Protein AF-A0A6S7KKU3-F1 (afdb_monomer)

Structure (mmCIF, N/CA/C/O backbone):
data_AF-A0A6S7KKU3-F1
#
_entry.id   AF-A0A6S7KKU3-F1
#
loop_
_atom_site.group_PDB
_atom_site.id
_atom_site.type_symbol
_atom_site.label_atom_id
_atom_site.label_alt_id
_atom_site.label_comp_id
_atom_site.label_asym_id
_atom_site.label_entity_id
_atom_site.label_seq_id
_atom_site.pdbx_PDB_ins_code
_atom_site.Cartn_x
_atom_site.Cartn_y
_atom_site.Cartn_z
_atom_site.occupancy
_atom_site.B_iso_or_equiv
_atom_site.auth_seq_id
_atom_site.auth_comp_id
_atom_site.auth_asym_id
_atom_site.auth_atom_id
_atom_site.pdbx_PDB_model_num
ATOM 1 N N . MET A 1 1 ? 50.211 4.339 48.856 1.00 42.00 1 MET A N 1
ATOM 2 C CA . MET A 1 1 ? 49.189 3.271 48.912 1.00 42.00 1 MET A CA 1
ATOM 3 C C . MET A 1 1 ? 47.884 3.849 48.380 1.00 42.00 1 MET A C 1
ATOM 5 O O . MET A 1 1 ? 47.342 4.755 48.994 1.00 42.00 1 MET A O 1
ATOM 9 N N . SER A 1 2 ? 47.473 3.438 47.178 1.00 43.53 2 SER A N 1
ATOM 10 C CA . SER A 1 2 ? 46.302 3.970 46.460 1.00 43.53 2 SER A CA 1
ATOM 11 C C . SER A 1 2 ? 45.038 3.229 46.904 1.00 43.53 2 SER A C 1
ATOM 13 O O . SER A 1 2 ? 44.960 2.012 46.743 1.00 43.53 2 SER A O 1
ATOM 15 N N . SER A 1 3 ? 44.069 3.939 47.486 1.00 44.84 3 SER A N 1
ATOM 16 C CA . SER A 1 3 ? 42.781 3.385 47.910 1.00 44.84 3 SER A CA 1
ATOM 17 C C . SER A 1 3 ? 41.762 3.463 46.768 1.00 44.84 3 SER A C 1
ATOM 19 O O . SER A 1 3 ? 41.245 4.523 46.416 1.00 44.84 3 SER A O 1
ATOM 21 N N . THR A 1 4 ? 41.452 2.319 46.163 1.00 45.06 4 THR A N 1
ATOM 22 C CA . THR A 1 4 ? 40.370 2.186 45.179 1.00 45.06 4 THR A CA 1
ATOM 23 C C . THR A 1 4 ? 39.054 1.920 45.910 1.00 45.06 4 THR A C 1
ATOM 25 O O . THR A 1 4 ? 38.909 0.919 46.607 1.00 45.06 4 THR A O 1
ATOM 28 N N . LYS A 1 5 ? 38.072 2.822 45.771 1.00 48.66 5 LYS A N 1
ATOM 29 C CA . LYS A 1 5 ? 36.701 2.599 46.264 1.00 48.66 5 LYS A CA 1
ATOM 30 C C . LYS A 1 5 ? 35.986 1.563 45.375 1.00 48.66 5 LYS A C 1
ATOM 32 O O . LYS A 1 5 ? 36.111 1.653 44.151 1.00 48.66 5 LYS A O 1
ATOM 37 N N . PRO A 1 6 ? 35.202 0.624 45.934 1.00 44.47 6 PRO A N 1
ATOM 38 C CA . PRO A 1 6 ? 34.470 -0.351 45.134 1.00 44.47 6 PRO A CA 1
ATOM 39 C C . PRO A 1 6 ? 33.295 0.312 44.395 1.00 44.47 6 PRO A C 1
ATOM 41 O O . PRO A 1 6 ? 32.536 1.096 44.968 1.00 44.47 6 PRO A O 1
ATOM 44 N N . LYS A 1 7 ? 33.143 0.005 43.100 1.00 46.59 7 LYS A N 1
ATOM 45 C CA . LYS A 1 7 ? 32.004 0.447 42.279 1.00 46.59 7 LYS A CA 1
ATOM 46 C C . LYS A 1 7 ? 30.736 -0.282 42.727 1.00 46.59 7 LYS A C 1
ATOM 48 O O . LYS A 1 7 ? 30.646 -1.498 42.591 1.00 46.59 7 LYS A O 1
ATOM 53 N N . ALA A 1 8 ? 29.745 0.473 43.199 1.00 53.94 8 ALA A N 1
ATOM 54 C CA . ALA A 1 8 ? 28.407 -0.034 43.480 1.00 53.94 8 ALA A CA 1
ATOM 55 C C . ALA A 1 8 ? 27.765 -0.586 42.196 1.00 53.94 8 ALA A C 1
ATOM 57 O O . ALA A 1 8 ? 27.571 0.135 41.213 1.00 53.94 8 ALA A O 1
ATOM 58 N N . GLN A 1 9 ? 27.449 -1.878 42.199 1.00 51.66 9 GLN A N 1
ATOM 59 C CA . GLN A 1 9 ? 26.731 -2.537 41.117 1.00 51.66 9 GLN A CA 1
ATOM 60 C C . GLN A 1 9 ? 25.250 -2.162 41.228 1.00 51.66 9 GLN A C 1
ATOM 62 O O . GLN A 1 9 ? 24.604 -2.436 42.237 1.00 51.66 9 GLN A O 1
ATOM 67 N N . ARG A 1 10 ? 24.714 -1.478 40.209 1.00 42.06 10 ARG A N 1
ATOM 68 C CA . ARG A 1 10 ? 23.289 -1.123 40.170 1.00 42.06 10 ARG A CA 1
ATOM 69 C C . ARG A 1 10 ? 22.454 -2.406 40.070 1.00 42.06 10 ARG A C 1
ATOM 71 O O . ARG A 1 10 ? 22.797 -3.260 39.247 1.00 42.06 10 ARG A O 1
ATOM 78 N N . PRO A 1 11 ? 21.369 -2.547 40.848 1.00 41.34 11 PRO A N 1
ATOM 79 C CA . PRO A 1 11 ? 20.484 -3.694 40.722 1.00 41.34 11 PRO A CA 1
ATOM 80 C C . PRO A 1 11 ? 19.932 -3.757 39.293 1.00 41.34 11 PRO A C 1
ATOM 82 O O . PRO A 1 11 ? 19.492 -2.748 38.735 1.00 41.34 11 PRO A O 1
ATOM 85 N N . ARG A 1 12 ? 19.994 -4.946 38.682 1.00 43.25 12 ARG A N 1
ATOM 86 C CA . ARG A 1 12 ? 19.343 -5.216 37.399 1.00 43.25 12 ARG A CA 1
ATOM 87 C C . ARG A 1 12 ? 17.841 -5.104 37.623 1.00 43.25 12 ARG A C 1
ATOM 89 O O . ARG A 1 12 ? 17.234 -5.997 38.203 1.00 43.25 12 ARG A O 1
ATOM 96 N N . VAL A 1 13 ? 17.253 -4.002 37.170 1.00 46.19 13 VAL A N 1
ATOM 97 C CA . VAL A 1 13 ? 15.802 -3.898 37.039 1.00 46.19 13 VAL A CA 1
ATOM 98 C C . VAL A 1 13 ? 15.397 -4.938 36.002 1.00 46.19 13 VAL A C 1
ATOM 100 O O . VAL A 1 13 ? 15.690 -4.783 34.815 1.00 46.19 13 VAL A O 1
ATOM 103 N N . ASN A 1 14 ? 14.770 -6.022 36.457 1.00 46.88 14 ASN A N 1
ATOM 104 C CA . ASN A 1 14 ? 14.020 -6.905 35.581 1.00 46.88 14 ASN A CA 1
ATOM 105 C C . ASN A 1 14 ? 12.847 -6.074 35.062 1.00 46.88 14 ASN A C 1
ATOM 107 O O . ASN A 1 14 ? 11.824 -5.928 35.724 1.00 46.88 14 ASN A O 1
ATOM 111 N N . VAL A 1 15 ? 13.034 -5.457 33.896 1.00 52.28 15 VAL A N 1
ATOM 112 C CA . VAL A 1 15 ? 11.922 -4.904 33.135 1.00 52.28 15 VAL A CA 1
ATOM 113 C C . VAL A 1 15 ? 11.141 -6.118 32.665 1.00 52.28 15 VAL A C 1
ATOM 115 O O . VAL A 1 15 ? 11.468 -6.718 31.640 1.00 52.28 15 VAL A O 1
ATOM 118 N N . GLU A 1 16 ? 10.148 -6.523 33.456 1.00 38.50 16 GLU A N 1
ATOM 119 C CA . GLU A 1 16 ? 9.055 -7.341 32.959 1.00 38.50 16 GLU A CA 1
ATOM 120 C C . GLU A 1 16 ? 8.594 -6.675 31.667 1.00 38.50 16 GLU A C 1
ATOM 122 O O . GLU A 1 16 ? 8.105 -5.540 31.666 1.00 38.50 16 GLU A O 1
ATOM 127 N N . LYS A 1 17 ? 8.854 -7.340 30.537 1.00 41.34 17 LYS A N 1
ATOM 128 C CA . LYS A 1 17 ? 8.288 -6.941 29.259 1.00 41.34 17 LYS A CA 1
ATOM 129 C C . LYS A 1 17 ? 6.782 -7.042 29.450 1.00 41.34 17 LYS A C 1
ATOM 131 O O . LYS A 1 17 ? 6.229 -8.130 29.320 1.00 41.34 17 LYS A O 1
ATOM 136 N N . LYS A 1 18 ? 6.136 -5.920 29.793 1.00 33.75 18 LYS A N 1
ATOM 137 C CA . LYS A 1 18 ? 4.694 -5.755 29.631 1.00 33.75 18 LYS A CA 1
ATOM 138 C C . LYS A 1 18 ? 4.403 -6.273 28.232 1.00 33.75 18 LYS A C 1
ATOM 140 O O . LYS A 1 18 ? 4.963 -5.737 27.272 1.00 33.75 18 LYS A O 1
ATOM 145 N N . GLY A 1 19 ? 3.651 -7.373 28.157 1.00 37.78 19 GLY A N 1
ATOM 146 C CA . GLY A 1 19 ? 3.236 -7.956 26.891 1.00 37.78 19 GLY A CA 1
ATOM 147 C C . GLY A 1 19 ? 2.753 -6.822 26.003 1.00 37.78 19 GLY A C 1
ATOM 148 O O . GLY A 1 19 ? 2.047 -5.930 26.485 1.00 37.78 19 GLY A O 1
ATOM 149 N N . GLU A 1 20 ? 3.236 -6.790 24.758 1.00 45.56 20 GLU A N 1
ATOM 150 C CA . GLU A 1 20 ? 2.740 -5.823 23.785 1.00 45.56 20 GLU A CA 1
ATOM 151 C C . GLU A 1 20 ? 1.214 -5.810 23.884 1.00 45.56 20 GLU A C 1
ATOM 153 O O . GLU A 1 20 ? 0.621 -6.892 23.917 1.00 45.56 20 GLU A O 1
ATOM 158 N N . PRO A 1 21 ? 0.579 -4.629 24.009 1.00 40.59 21 PRO A N 1
ATOM 159 C CA . PRO A 1 21 ? -0.867 -4.573 24.098 1.00 40.59 21 PRO A CA 1
ATOM 160 C C . PRO A 1 21 ? -1.411 -5.328 22.895 1.00 40.59 21 PRO A C 1
ATOM 162 O O . PRO A 1 21 ? -0.979 -5.055 21.772 1.00 40.59 21 PRO A O 1
ATOM 165 N N . ASP A 1 22 ? -2.289 -6.293 23.165 1.00 45.78 22 ASP A N 1
ATOM 166 C CA . ASP A 1 22 ? -3.009 -7.071 22.167 1.00 45.78 22 ASP A CA 1
ATOM 167 C C . ASP A 1 22 ? -3.533 -6.083 21.120 1.00 45.78 22 ASP A C 1
ATOM 169 O O . ASP A 1 22 ? -4.377 -5.224 21.410 1.00 45.78 22 ASP A O 1
ATOM 173 N N . ARG A 1 23 ? -2.849 -6.023 19.969 1.00 57.94 23 ARG A N 1
ATOM 174 C CA . ARG A 1 23 ? -2.935 -4.857 19.087 1.00 57.94 23 ARG A CA 1
ATOM 175 C C . ARG A 1 23 ? -4.318 -4.899 18.469 1.00 57.94 23 ARG A C 1
ATOM 177 O O . ARG A 1 23 ? -4.574 -5.739 17.614 1.00 57.94 23 ARG A O 1
ATOM 184 N N . ALA A 1 24 ? -5.199 -4.012 18.933 1.00 57.75 24 ALA A N 1
ATOM 185 C CA . ALA A 1 24 ? -6.602 -4.016 18.546 1.00 57.75 24 ALA A CA 1
ATOM 186 C C . ALA A 1 24 ? -6.753 -4.187 17.020 1.00 57.75 24 ALA A C 1
ATOM 188 O O . ALA A 1 24 ? -6.088 -3.453 16.275 1.00 57.75 24 ALA A O 1
ATOM 189 N N . PRO A 1 25 ? -7.630 -5.097 16.555 1.00 68.50 25 PRO A N 1
ATOM 190 C CA . PRO A 1 25 ? -7.824 -5.347 15.132 1.00 68.50 25 PRO A CA 1
ATOM 191 C C . PRO A 1 25 ? -8.129 -4.042 14.399 1.00 68.50 25 PRO A C 1
ATOM 193 O O . PRO A 1 25 ? -8.958 -3.248 14.866 1.00 68.50 25 PRO A O 1
ATOM 196 N N . CYS A 1 26 ? -7.462 -3.797 13.270 1.00 82.88 26 CYS A N 1
ATOM 197 C CA . CYS A 1 26 ? -7.813 -2.673 12.407 1.00 82.88 26 CYS A CA 1
ATOM 198 C C . CYS A 1 26 ? -8.818 -3.125 11.338 1.00 82.88 26 CYS A C 1
ATOM 200 O O . CYS A 1 26 ? -8.797 -4.265 10.886 1.00 82.88 26 CYS A O 1
ATOM 202 N N . ASP A 1 27 ? -9.721 -2.242 10.919 1.00 91.81 27 ASP A N 1
ATOM 203 C CA . ASP A 1 27 ? -10.689 -2.580 9.872 1.00 91.81 27 ASP A CA 1
ATOM 204 C C . ASP A 1 27 ? -10.052 -2.441 8.489 1.00 91.81 27 ASP A C 1
ATOM 206 O O . ASP A 1 27 ? -10.234 -3.298 7.627 1.00 91.81 27 ASP A O 1
ATOM 210 N N . VAL A 1 28 ? -9.283 -1.369 8.276 1.00 93.94 28 VAL A N 1
ATOM 211 C CA . VAL A 1 28 ? -8.669 -1.067 6.978 1.00 93.94 28 VAL A CA 1
ATOM 212 C C . VAL A 1 28 ? -7.217 -0.654 7.164 1.00 93.94 28 VAL A C 1
ATOM 214 O O . VAL A 1 28 ? -6.916 0.230 7.967 1.00 93.94 28 VAL A O 1
ATOM 217 N N . ALA A 1 29 ? -6.326 -1.251 6.381 1.00 93.38 29 ALA A N 1
ATOM 218 C CA . ALA A 1 29 ? -4.945 -0.823 6.253 1.00 93.38 29 ALA A CA 1
ATOM 219 C C . ALA A 1 29 ? -4.683 -0.230 4.867 1.00 93.38 29 ALA A C 1
ATOM 221 O O . ALA A 1 29 ? -4.915 -0.887 3.859 1.00 93.38 29 ALA A O 1
ATOM 222 N N . ILE A 1 30 ? -4.177 1.000 4.819 1.00 94.88 30 ILE A N 1
ATOM 223 C CA . ILE A 1 30 ? -3.771 1.689 3.594 1.00 94.88 30 ILE A CA 1
ATOM 224 C C . ILE A 1 30 ? -2.245 1.757 3.579 1.00 94.88 30 ILE A C 1
ATOM 226 O O . ILE A 1 30 ? -1.630 2.350 4.466 1.00 94.88 30 ILE A O 1
ATOM 230 N N . LEU A 1 31 ? -1.636 1.127 2.584 1.00 93.25 31 LEU A N 1
ATOM 231 C CA . LEU A 1 31 ? -0.192 1.011 2.409 1.00 93.25 31 LEU A CA 1
ATOM 232 C C . LEU A 1 31 ? 0.198 1.675 1.097 1.00 93.25 31 LEU A C 1
ATOM 234 O O . LEU A 1 31 ? -0.481 1.489 0.090 1.00 93.25 31 LEU A O 1
ATOM 238 N N . GLY A 1 32 ? 1.308 2.397 1.068 1.00 93.50 32 GLY A N 1
ATOM 239 C CA . GLY A 1 32 ? 1.789 2.908 -0.204 1.00 93.50 32 GLY A CA 1
ATOM 240 C C . GLY A 1 32 ? 3.023 3.773 -0.138 1.00 93.50 32 GLY A C 1
ATOM 241 O O . GLY A 1 32 ? 3.608 3.958 0.927 1.00 93.50 32 GLY A O 1
ATOM 242 N N . ASP A 1 33 ? 3.429 4.270 -1.299 1.00 92.19 33 ASP A N 1
ATOM 243 C CA . ASP A 1 33 ? 4.588 5.146 -1.445 1.00 92.19 33 ASP A CA 1
ATOM 244 C C . ASP A 1 33 ? 4.259 6.617 -1.121 1.00 92.19 33 ASP A C 1
ATOM 246 O O . ASP A 1 33 ? 3.235 6.938 -0.510 1.00 92.19 33 ASP A O 1
ATOM 250 N N . SER A 1 34 ? 5.150 7.535 -1.500 1.00 93.88 34 SER A N 1
ATOM 251 C CA . SER A 1 34 ? 4.993 8.974 -1.273 1.00 93.88 34 SER A CA 1
ATOM 252 C C . SER A 1 34 ? 3.667 9.557 -1.778 1.00 93.88 34 SER A C 1
ATOM 254 O O . SER A 1 34 ? 3.235 10.573 -1.238 1.00 93.88 34 SER A O 1
ATOM 256 N N . MET A 1 35 ? 2.990 8.926 -2.741 1.00 94.19 35 MET A N 1
ATOM 257 C CA . MET A 1 35 ? 1.703 9.395 -3.263 1.00 94.19 35 MET A CA 1
ATOM 258 C C . MET A 1 35 ? 0.592 9.426 -2.211 1.00 94.19 35 MET A C 1
ATOM 260 O O . MET A 1 35 ? -0.298 10.269 -2.288 1.00 94.19 35 MET A O 1
ATOM 264 N N . ILE A 1 36 ? 0.648 8.559 -1.193 1.00 94.75 36 ILE A N 1
ATOM 265 C CA . ILE A 1 36 ? -0.360 8.533 -0.120 1.00 94.75 36 ILE A CA 1
ATOM 266 C C . ILE A 1 36 ? 0.066 9.309 1.132 1.00 94.75 36 ILE A C 1
ATOM 268 O O . ILE A 1 36 ? -0.610 9.244 2.157 1.00 94.75 36 ILE A O 1
ATOM 272 N N . LYS A 1 37 ? 1.182 10.049 1.081 1.00 93.75 37 LYS A N 1
ATOM 273 C CA . LYS A 1 37 ? 1.746 10.769 2.238 1.00 93.75 37 LYS A CA 1
ATOM 274 C C . LYS A 1 37 ? 0.757 11.742 2.888 1.00 93.75 37 LYS A C 1
ATOM 276 O O . LYS A 1 37 ? 0.814 11.954 4.094 1.00 93.75 37 LYS A O 1
ATOM 281 N N . HIS A 1 38 ? -0.132 12.331 2.092 1.00 95.06 38 HIS A N 1
ATOM 282 C CA . HIS A 1 38 ? -1.111 13.320 2.549 1.00 95.06 38 HIS A CA 1
ATOM 283 C C . HIS A 1 38 ? -2.498 12.724 2.832 1.00 95.06 38 HIS A C 1
ATOM 285 O O . HIS A 1 38 ? -3.445 13.466 3.082 1.00 95.06 38 HIS A O 1
ATOM 291 N N . VAL A 1 39 ? -2.630 11.394 2.820 1.00 95.19 39 VAL A N 1
ATOM 292 C CA . VAL A 1 39 ? -3.866 10.722 3.229 1.00 95.19 39 VAL A CA 1
ATOM 293 C C . VAL A 1 39 ? -4.001 10.805 4.749 1.00 95.19 39 VAL A C 1
ATOM 295 O O . VAL A 1 39 ? -3.245 10.190 5.501 1.00 95.19 39 VAL A O 1
ATOM 298 N N . ASP A 1 40 ? -4.991 11.568 5.203 1.00 94.69 40 ASP A N 1
ATOM 299 C CA . ASP A 1 40 ? -5.246 11.807 6.620 1.00 94.69 40 ASP A CA 1
ATOM 300 C C . ASP A 1 40 ? -6.084 10.672 7.233 1.00 94.69 40 ASP A C 1
ATOM 302 O O . ASP A 1 40 ? -7.306 10.592 7.068 1.00 94.69 40 ASP A O 1
ATOM 306 N N . ALA A 1 41 ? -5.415 9.787 7.974 1.00 93.38 41 ALA A N 1
ATOM 307 C CA . ALA A 1 41 ? -6.059 8.668 8.654 1.00 93.38 41 ALA A CA 1
ATOM 308 C C . ALA A 1 41 ? -7.114 9.116 9.680 1.00 93.38 41 ALA A C 1
ATOM 310 O O . ALA A 1 41 ? -8.087 8.397 9.900 1.00 93.38 41 ALA A O 1
ATOM 311 N N . TRP A 1 42 ? -6.932 10.268 10.331 1.00 93.62 42 TRP A N 1
ATOM 312 C CA . TRP A 1 42 ? -7.849 10.750 11.363 1.00 93.62 42 TRP A CA 1
ATOM 313 C C . TRP A 1 42 ? -9.155 11.233 10.744 1.00 93.62 42 TRP A C 1
ATOM 315 O O . TRP A 1 42 ? -10.222 10.791 11.170 1.00 93.62 42 TRP A O 1
ATOM 325 N N . LYS A 1 43 ? -9.078 12.029 9.671 1.00 95.81 43 LYS A N 1
ATOM 326 C CA . LYS A 1 43 ? -10.274 12.461 8.929 1.00 95.81 43 LYS A CA 1
ATOM 327 C C . LYS A 1 43 ? -11.056 11.267 8.384 1.00 95.81 43 LYS A C 1
ATOM 329 O O . LYS A 1 43 ? -12.277 11.231 8.503 1.00 95.81 43 LYS A O 1
ATOM 334 N N . LEU A 1 44 ? -10.360 10.257 7.857 1.00 95.06 44 LEU A N 1
ATOM 335 C CA . LEU A 1 44 ? -10.994 9.028 7.369 1.00 95.06 44 LEU A CA 1
ATOM 336 C C . LEU A 1 44 ? -11.672 8.228 8.489 1.00 95.06 44 LEU A C 1
ATOM 338 O O . LEU A 1 44 ? -12.762 7.694 8.292 1.00 95.06 44 LEU A O 1
ATOM 342 N N . ARG A 1 45 ? -11.056 8.140 9.673 1.00 94.75 45 ARG A N 1
ATO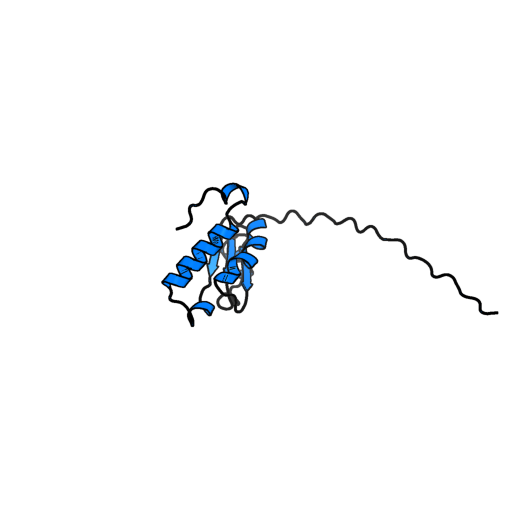M 343 C CA . ARG A 1 45 ? -11.668 7.479 10.839 1.00 94.75 45 ARG A CA 1
ATOM 344 C C . ARG A 1 45 ? -12.955 8.179 11.261 1.00 94.75 45 ARG A C 1
ATOM 346 O O . ARG A 1 45 ? -13.936 7.497 11.539 1.00 94.75 45 ARG A O 1
ATOM 353 N N . GLN A 1 46 ? -12.962 9.511 11.273 1.00 95.25 46 GLN A N 1
ATOM 354 C CA . GLN A 1 46 ? -14.143 10.293 11.639 1.00 95.25 46 GLN A CA 1
ATOM 355 C C . GLN A 1 46 ? -15.292 10.131 10.650 1.00 95.25 46 GLN A C 1
ATOM 357 O O . GLN A 1 46 ? -16.429 9.953 11.069 1.00 95.25 46 GLN A O 1
ATOM 362 N N . SER A 1 47 ? -15.002 10.159 9.347 1.00 95.31 47 SER A N 1
ATOM 363 C CA . SER A 1 47 ? -16.046 10.076 8.323 1.00 95.31 47 SER A CA 1
ATOM 364 C C . SER A 1 47 ? -16.623 8.672 8.139 1.00 95.31 47 SER A C 1
ATOM 366 O O . SER A 1 47 ? -17.749 8.535 7.673 1.00 95.31 47 SER A O 1
ATOM 368 N N . THR A 1 48 ? -15.871 7.622 8.484 1.00 92.38 48 THR A N 1
ATOM 369 C CA . THR A 1 48 ? -16.275 6.225 8.230 1.00 92.38 48 THR A CA 1
ATOM 370 C C . THR A 1 48 ? -16.622 5.431 9.484 1.00 92.38 48 THR A C 1
ATOM 372 O O . THR A 1 48 ? -17.149 4.326 9.360 1.00 92.38 48 THR A O 1
ATOM 375 N N . ASN A 1 49 ? -16.293 5.945 10.674 1.00 92.25 49 ASN A N 1
ATOM 376 C CA . ASN A 1 49 ? -16.369 5.222 11.946 1.00 92.25 49 ASN A CA 1
ATOM 377 C C . ASN A 1 49 ? -15.633 3.858 11.927 1.00 92.25 49 ASN A C 1
ATOM 3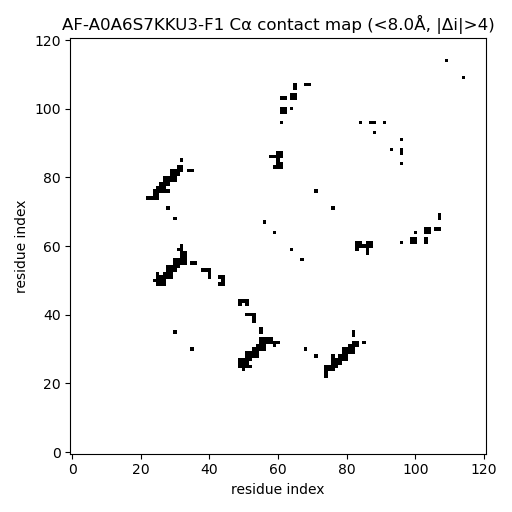79 O O . ASN A 1 49 ? -16.037 2.903 12.588 1.00 92.25 49 ASN A O 1
ATOM 383 N N . LYS A 1 50 ? -14.552 3.743 11.138 1.00 92.69 50 LYS A N 1
ATOM 384 C CA . LYS A 1 50 ? -13.715 2.534 11.018 1.00 92.69 50 LYS A CA 1
ATOM 385 C C . LYS A 1 50 ? -12.328 2.755 11.608 1.00 92.69 50 LYS A C 1
ATOM 387 O O . LYS A 1 50 ? -11.765 3.848 11.519 1.00 92.69 50 LYS A O 1
ATOM 392 N N . LYS A 1 51 ? -11.706 1.693 12.126 1.00 92.75 51 LYS A N 1
ATOM 393 C CA . LYS A 1 51 ? -10.295 1.712 12.546 1.00 92.75 51 LYS A CA 1
ATOM 394 C C . LYS A 1 51 ? -9.381 1.629 11.322 1.00 92.75 51 LYS A C 1
ATOM 396 O O . LYS A 1 51 ? -9.029 0.540 10.873 1.00 92.75 51 LYS A O 1
ATOM 401 N N . ILE A 1 52 ? -8.996 2.785 10.787 1.00 94.12 52 ILE A N 1
ATOM 402 C CA . ILE A 1 52 ? -8.145 2.891 9.591 1.00 94.12 52 ILE A CA 1
ATOM 403 C C . ILE A 1 52 ? -6.693 3.152 9.989 1.00 94.12 52 ILE A C 1
ATOM 405 O O . ILE A 1 52 ? -6.425 4.062 10.772 1.00 94.12 52 ILE A O 1
ATOM 409 N N . ILE A 1 53 ? -5.736 2.410 9.443 1.00 93.62 53 ILE A N 1
ATOM 410 C CA . ILE A 1 53 ? -4.307 2.734 9.546 1.00 93.62 53 ILE A CA 1
ATOM 411 C C . ILE A 1 53 ? -3.763 3.124 8.177 1.00 93.62 53 ILE A C 1
ATOM 413 O O . ILE A 1 53 ? -4.114 2.515 7.172 1.00 93.62 53 ILE A O 1
ATOM 417 N N . VAL A 1 54 ? -2.897 4.133 8.148 1.00 93.94 54 VAL A N 1
ATOM 418 C CA . VAL A 1 54 ? -2.189 4.573 6.942 1.00 93.94 54 VAL A CA 1
ATOM 419 C C . VAL A 1 54 ? -0.694 4.419 7.198 1.00 93.94 54 VAL A C 1
ATOM 421 O O . VAL A 1 54 ? -0.193 4.781 8.267 1.00 93.94 54 VAL A O 1
ATOM 424 N N . ARG A 1 55 ? 0.013 3.820 6.243 1.00 93.69 55 ARG A N 1
ATOM 425 C CA . ARG A 1 55 ? 1.440 3.507 6.320 1.00 93.69 55 ARG A CA 1
ATOM 426 C C . ARG A 1 55 ? 2.105 3.884 5.001 1.00 93.69 55 ARG A C 1
ATOM 428 O O . ARG A 1 55 ? 1.860 3.263 3.970 1.00 93.69 55 ARG A O 1
ATOM 435 N N . THR A 1 56 ? 2.945 4.908 5.063 1.00 93.88 56 THR A N 1
ATOM 436 C CA . THR A 1 56 ? 3.640 5.477 3.907 1.00 93.88 56 THR A CA 1
ATOM 437 C C . THR A 1 56 ? 5.105 5.047 3.905 1.00 93.88 56 THR A C 1
ATOM 439 O O . THR A 1 56 ? 5.790 5.177 4.919 1.00 93.88 56 THR A O 1
ATOM 442 N N . PHE A 1 57 ? 5.599 4.594 2.755 1.00 91.69 57 PHE A N 1
ATOM 443 C CA . PHE A 1 57 ? 6.975 4.154 2.531 1.00 91.69 57 PHE A CA 1
ATOM 444 C C . PHE A 1 57 ? 7.563 4.933 1.350 1.00 91.69 57 PHE A C 1
ATOM 446 O O . PHE A 1 57 ? 7.455 4.536 0.192 1.00 91.69 57 PHE A O 1
ATOM 453 N N . SER A 1 58 ? 8.135 6.104 1.632 1.00 88.88 58 SER A N 1
ATOM 454 C CA . SER A 1 58 ? 8.648 6.998 0.587 1.00 88.88 58 SER A CA 1
ATOM 455 C C . SER A 1 58 ? 9.715 6.308 -0.269 1.00 88.88 58 SER A C 1
ATOM 457 O O . SER A 1 58 ? 10.648 5.719 0.269 1.00 88.88 58 SER A O 1
ATOM 459 N N . GLY A 1 59 ? 9.584 6.397 -1.595 1.00 89.88 59 GLY A N 1
ATOM 460 C CA . GLY A 1 59 ? 10.516 5.779 -2.548 1.00 89.88 59 GLY A CA 1
ATOM 461 C C . GLY A 1 59 ? 10.410 4.255 -2.676 1.00 89.88 59 GLY A C 1
ATOM 462 O O . GLY A 1 59 ? 11.174 3.668 -3.441 1.00 89.88 59 GLY A O 1
ATOM 463 N N . ALA A 1 60 ? 9.480 3.609 -1.963 1.00 90.06 60 ALA A N 1
ATOM 464 C CA . ALA A 1 60 ? 9.309 2.164 -2.030 1.00 90.06 60 ALA A CA 1
ATOM 465 C C . ALA A 1 60 ? 8.886 1.715 -3.432 1.00 90.0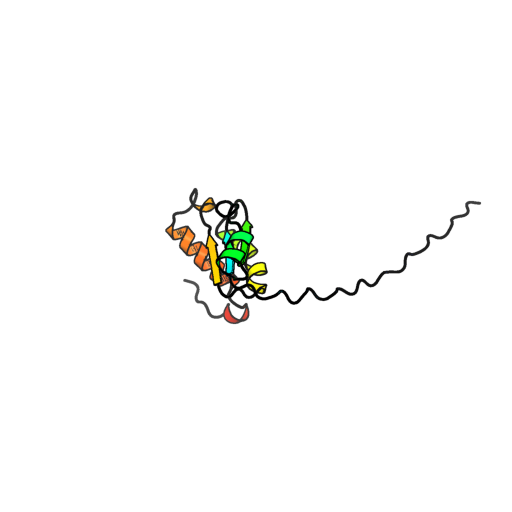6 60 ALA A C 1
ATOM 467 O O . ALA A 1 60 ? 7.970 2.278 -4.043 1.00 90.06 60 ALA A O 1
ATOM 468 N N . LYS A 1 61 ? 9.544 0.666 -3.916 1.00 92.38 61 LYS A N 1
ATOM 469 C CA . LYS A 1 61 ? 9.177 -0.050 -5.132 1.00 92.38 61 LYS A CA 1
ATOM 470 C C . LYS A 1 61 ? 8.269 -1.222 -4.793 1.00 92.38 61 LYS A C 1
ATOM 472 O O . LYS A 1 61 ? 8.156 -1.670 -3.651 1.00 92.38 61 LYS A O 1
ATOM 477 N N . THR A 1 62 ? 7.682 -1.795 -5.827 1.00 91.00 62 THR A N 1
ATOM 478 C CA . THR A 1 62 ? 6.791 -2.951 -5.739 1.00 91.00 62 THR A CA 1
ATOM 479 C C . THR A 1 62 ? 7.484 -4.154 -5.089 1.00 91.00 62 THR A C 1
ATOM 481 O O . THR A 1 62 ? 6.8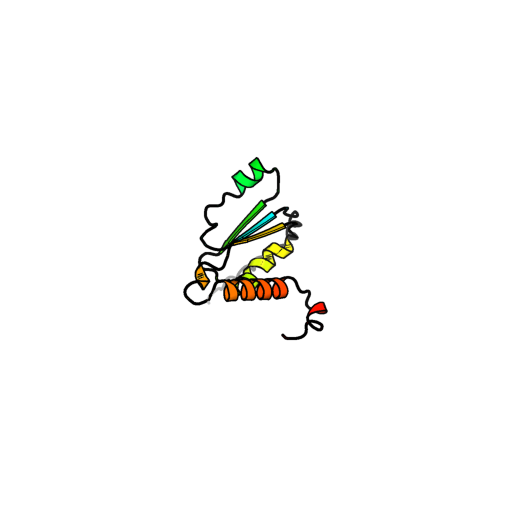77 -4.890 -4.313 1.00 91.00 62 THR A O 1
ATOM 484 N N . ALA A 1 63 ? 8.788 -4.324 -5.329 1.00 88.88 63 ALA A N 1
ATOM 485 C CA . ALA A 1 63 ? 9.595 -5.385 -4.724 1.00 88.88 63 ALA A CA 1
ATOM 486 C C . ALA A 1 63 ? 9.751 -5.257 -3.194 1.00 88.88 63 ALA A C 1
ATOM 488 O O . ALA A 1 63 ? 9.950 -6.270 -2.515 1.00 88.88 63 ALA A O 1
ATOM 489 N N . ASP A 1 64 ? 9.624 -4.043 -2.653 1.00 89.50 64 ASP A N 1
ATOM 490 C CA . ASP A 1 64 ? 9.830 -3.751 -1.232 1.00 89.50 64 ASP A CA 1
ATOM 491 C C . ASP A 1 64 ? 8.575 -4.034 -0.390 1.00 89.50 64 ASP A C 1
ATOM 493 O O . ASP A 1 64 ? 8.665 -4.236 0.823 1.00 89.50 64 ASP A O 1
ATOM 497 N N . ILE A 1 65 ? 7.399 -4.135 -1.029 1.00 86.81 65 ILE A N 1
ATOM 498 C CA . ILE A 1 65 ? 6.098 -4.385 -0.377 1.00 86.81 65 ILE A CA 1
ATOM 499 C C . ILE A 1 65 ? 6.157 -5.582 0.571 1.00 86.81 65 ILE A C 1
ATOM 501 O O . ILE A 1 65 ? 5.602 -5.526 1.668 1.00 86.81 65 ILE A O 1
ATOM 505 N N . LYS A 1 66 ? 6.872 -6.647 0.189 1.00 86.50 66 LYS A N 1
ATOM 506 C CA . LYS A 1 66 ? 7.003 -7.877 0.986 1.00 86.50 66 LYS A CA 1
ATOM 507 C C . LYS A 1 66 ? 7.578 -7.645 2.388 1.00 86.50 66 LYS A C 1
ATOM 509 O O . LYS A 1 66 ? 7.327 -8.429 3.302 1.00 86.50 66 LYS A O 1
ATOM 514 N N . HIS A 1 67 ? 8.377 -6.593 2.559 1.00 86.25 67 HIS A N 1
ATOM 515 C CA . HIS A 1 67 ? 8.973 -6.222 3.839 1.00 86.25 67 HIS A CA 1
ATOM 516 C C . HIS A 1 67 ? 8.032 -5.331 4.648 1.00 86.25 67 HIS A C 1
ATOM 518 O O . HIS A 1 67 ? 7.898 -5.504 5.858 1.00 86.25 67 HIS A O 1
ATOM 524 N N . TYR A 1 68 ? 7.339 -4.422 3.969 1.00 85.00 68 TYR A N 1
ATOM 525 C CA . TYR A 1 68 ? 6.488 -3.417 4.592 1.00 85.00 68 TYR A CA 1
ATOM 526 C C . TYR A 1 68 ? 5.100 -3.920 4.991 1.00 85.00 68 TYR A C 1
ATOM 528 O O . TYR A 1 68 ? 4.506 -3.416 5.947 1.00 85.00 68 TYR A O 1
ATOM 536 N N . ILE A 1 69 ? 4.575 -4.926 4.291 1.00 87.56 69 ILE A N 1
ATOM 537 C CA . ILE A 1 69 ? 3.226 -5.430 4.546 1.00 87.56 69 ILE A CA 1
ATOM 538 C C . ILE A 1 69 ? 3.166 -6.324 5.790 1.00 87.56 69 ILE A C 1
ATOM 540 O O . ILE A 1 69 ? 2.181 -6.275 6.519 1.00 87.56 69 ILE A O 1
ATOM 544 N N . LYS A 1 70 ? 4.230 -7.077 6.106 1.00 87.25 70 LYS A N 1
ATOM 545 C CA . LYS A 1 70 ? 4.232 -8.075 7.197 1.00 87.25 70 LYS A CA 1
ATOM 546 C C . LYS A 1 70 ? 3.825 -7.516 8.571 1.00 87.25 70 LYS A C 1
ATOM 548 O O . LYS A 1 70 ? 2.946 -8.112 9.190 1.00 87.25 70 LYS A O 1
ATOM 553 N N . PRO A 1 71 ? 4.366 -6.376 9.051 1.00 87.44 71 PRO A N 1
ATOM 554 C CA . PRO A 1 71 ? 3.942 -5.800 10.332 1.00 87.44 71 PRO A CA 1
ATOM 555 C C . PRO A 1 71 ? 2.491 -5.308 10.332 1.00 87.44 71 PRO A C 1
ATOM 557 O O . PRO A 1 71 ? 1.903 -5.121 11.391 1.00 87.44 71 PRO A O 1
ATOM 560 N N . THR A 1 72 ? 1.931 -5.049 9.151 1.00 87.56 72 THR A N 1
ATOM 561 C CA . THR A 1 72 ? 0.540 -4.628 8.980 1.00 87.56 72 THR A CA 1
ATOM 562 C C . THR A 1 72 ? -0.391 -5.838 8.951 1.00 87.56 72 THR A C 1
ATOM 564 O O . THR A 1 72 ? -1.456 -5.791 9.555 1.00 87.56 72 THR A O 1
ATOM 567 N N . LEU A 1 73 ? 0.029 -6.946 8.330 1.00 85.19 73 LEU A N 1
ATOM 568 C CA . LEU A 1 73 ? -0.719 -8.209 8.329 1.00 85.19 73 LEU A CA 1
ATOM 569 C C . LEU A 1 73 ? -0.887 -8.795 9.729 1.00 85.19 73 LEU A C 1
ATOM 571 O O . LEU A 1 73 ? -1.925 -9.384 10.008 1.00 85.19 73 LEU A O 1
ATOM 575 N N . SER A 1 74 ? 0.079 -8.592 10.632 1.00 84.62 74 SER A N 1
ATOM 576 C CA . SER A 1 74 ? -0.054 -9.055 12.020 1.00 84.62 74 SER A CA 1
ATOM 577 C C . SER A 1 74 ? -1.153 -8.336 12.811 1.00 84.62 74 SER A C 1
ATOM 579 O O . SER A 1 74 ? -1.556 -8.827 13.858 1.00 84.62 74 SER A O 1
ATOM 581 N N . LEU A 1 75 ? -1.672 -7.209 12.308 1.00 84.69 75 LEU A N 1
ATOM 582 C CA . LEU A 1 75 ? -2.835 -6.512 12.873 1.00 84.69 75 LEU A CA 1
ATOM 583 C C . LEU A 1 75 ? -4.172 -7.096 12.389 1.00 84.69 75 LEU A C 1
ATOM 585 O O . LEU A 1 75 ? -5.229 -6.573 12.742 1.00 84.69 75 LEU A O 1
ATOM 589 N N . ASN A 1 76 ? -4.113 -8.137 11.553 1.00 85.81 76 ASN A N 1
ATOM 590 C CA . ASN A 1 76 ? -5.243 -8.823 10.937 1.00 85.81 76 ASN A CA 1
ATOM 591 C C . ASN A 1 76 ? -6.308 -7.866 10.351 1.00 85.81 76 ASN A C 1
ATOM 593 O O . ASN A 1 76 ? -7.478 -7.928 10.739 1.00 85.81 76 ASN A O 1
ATOM 597 N N . PRO A 1 77 ? -5.913 -6.942 9.450 1.00 89.12 77 PRO A N 1
ATOM 598 C CA . PRO A 1 77 ? -6.846 -6.016 8.821 1.00 89.12 77 PRO A CA 1
ATOM 599 C C . PRO A 1 77 ? -7.926 -6.761 8.030 1.00 89.12 77 PRO A C 1
ATOM 601 O O . PRO A 1 77 ? -7.604 -7.652 7.245 1.00 89.12 77 PRO A O 1
ATOM 604 N N . LYS A 1 78 ? -9.195 -6.343 8.143 1.00 90.81 78 LYS A N 1
ATOM 605 C CA . LYS A 1 78 ? -10.277 -6.890 7.294 1.00 90.81 78 LYS A CA 1
ATOM 606 C C . LYS A 1 78 ? -10.077 -6.537 5.821 1.00 90.81 78 LYS A C 1
ATOM 608 O O . LYS A 1 78 ? -10.377 -7.337 4.941 1.00 90.81 78 LYS A O 1
ATOM 613 N N . HIS A 1 79 ? -9.570 -5.334 5.558 1.00 91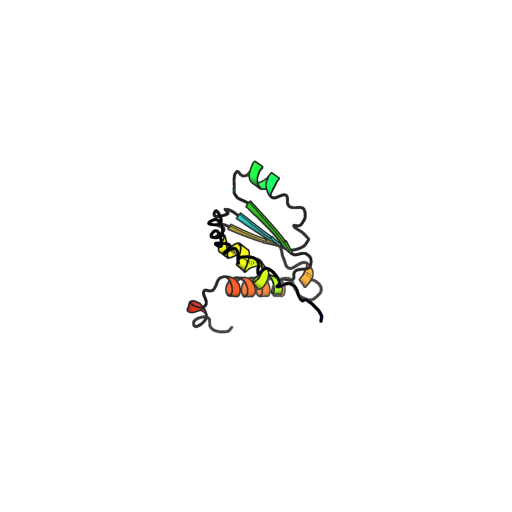.25 79 HIS A N 1
ATOM 614 C CA . HIS A 1 79 ? -9.294 -4.846 4.213 1.00 91.25 79 HIS A CA 1
ATOM 615 C C . HIS A 1 79 ? -7.907 -4.224 4.119 1.00 91.25 79 HIS A C 1
ATOM 617 O O . HIS A 1 79 ? -7.477 -3.487 5.009 1.00 91.25 79 HIS A O 1
ATOM 623 N N . ILE A 1 80 ? -7.234 -4.465 2.996 1.00 91.62 80 ILE A N 1
ATOM 624 C CA . ILE A 1 80 ? -5.949 -3.850 2.677 1.00 91.62 80 ILE A CA 1
ATOM 625 C C . ILE A 1 80 ? -6.069 -3.123 1.344 1.00 91.62 80 ILE A C 1
ATOM 627 O O . ILE A 1 80 ? -6.492 -3.701 0.348 1.00 91.62 80 ILE A O 1
ATOM 631 N N . ILE A 1 81 ? -5.675 -1.855 1.339 1.00 93.12 81 ILE A N 1
ATOM 632 C CA . ILE A 1 81 ? -5.570 -1.005 0.158 1.00 93.12 81 ILE A CA 1
ATOM 633 C C . ILE A 1 81 ? -4.086 -0.728 -0.052 1.00 93.12 81 ILE A C 1
ATOM 635 O O . ILE A 1 81 ? -3.405 -0.279 0.870 1.00 93.12 81 ILE A O 1
ATOM 639 N N . ILE A 1 82 ? -3.576 -1.003 -1.251 1.00 92.19 82 ILE A N 1
ATOM 640 C CA . ILE A 1 82 ? -2.156 -0.838 -1.569 1.00 92.19 82 ILE A CA 1
ATOM 641 C C . ILE A 1 82 ? -2.016 0.074 -2.778 1.00 92.19 82 ILE A C 1
ATOM 643 O O . ILE A 1 82 ? -2.565 -0.212 -3.838 1.00 92.19 82 ILE A O 1
ATOM 647 N N . HIS A 1 83 ? -1.249 1.147 -2.617 1.00 92.00 83 HIS A N 1
ATOM 648 C CA . HIS A 1 83 ? -0.867 2.058 -3.685 1.00 92.00 83 HIS A CA 1
ATOM 649 C C . HIS A 1 83 ? 0.648 2.008 -3.896 1.00 92.00 83 HIS A C 1
ATOM 651 O O . HIS A 1 83 ? 1.421 2.412 -3.032 1.00 92.00 83 HIS A O 1
ATOM 657 N N . THR A 1 84 ? 1.094 1.485 -5.031 1.00 90.62 84 THR A N 1
ATOM 658 C CA . THR A 1 84 ? 2.517 1.258 -5.307 1.00 90.62 84 THR A CA 1
ATOM 659 C C . THR A 1 84 ? 2.771 1.210 -6.811 1.00 90.62 84 THR A C 1
ATOM 661 O O . THR A 1 84 ? 1.831 1.234 -7.604 1.00 90.62 84 THR A O 1
ATOM 664 N N . GLY A 1 85 ? 4.039 1.120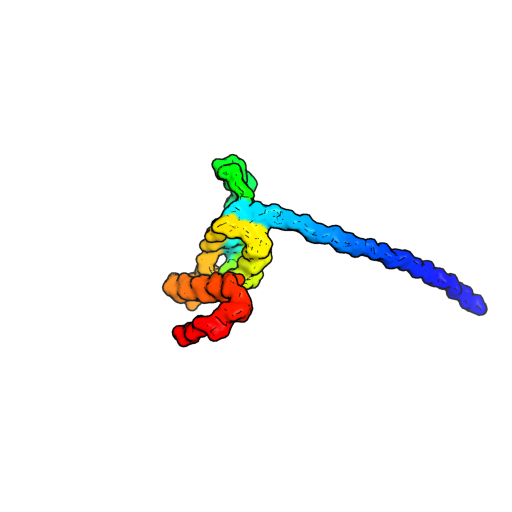 -7.202 1.00 89.12 85 GLY A N 1
ATOM 665 C CA . GLY A 1 85 ? 4.455 1.000 -8.595 1.00 89.12 85 GLY A CA 1
ATOM 666 C C . GLY A 1 85 ? 4.886 2.314 -9.234 1.00 89.12 85 GLY A C 1
ATOM 667 O O . GLY A 1 85 ? 5.569 2.277 -10.254 1.00 89.12 85 GLY A O 1
ATOM 668 N N . THR A 1 86 ? 4.605 3.474 -8.625 1.00 91.06 86 THR A N 1
ATOM 669 C CA . THR A 1 86 ? 5.019 4.772 -9.196 1.00 91.06 86 THR A CA 1
ATOM 670 C C . THR A 1 86 ? 6.540 4.885 -9.336 1.00 91.06 86 THR A C 1
ATOM 672 O O . THR A 1 86 ? 7.042 5.395 -10.336 1.00 91.06 86 THR A O 1
ATOM 675 N N . ASN A 1 87 ? 7.283 4.302 -8.391 1.00 92.75 87 ASN A N 1
ATOM 676 C CA . ASN A 1 87 ? 8.746 4.243 -8.407 1.00 92.75 87 ASN A CA 1
ATOM 677 C C . ASN A 1 87 ? 9.320 3.174 -9.357 1.00 92.75 87 ASN A C 1
ATOM 679 O O . ASN A 1 87 ? 10.524 3.176 -9.623 1.00 92.75 87 ASN A O 1
ATOM 683 N N . ASP A 1 88 ? 8.492 2.258 -9.867 1.00 93.19 88 ASP A N 1
ATOM 684 C CA . ASP A 1 88 ? 8.895 1.218 -10.819 1.00 93.19 88 ASP A CA 1
ATOM 685 C C . ASP A 1 88 ? 8.684 1.648 -12.282 1.00 93.19 88 ASP A C 1
ATOM 687 O O . ASP A 1 88 ? 9.352 1.111 -13.164 1.00 93.19 88 ASP A O 1
ATOM 691 N N . LEU A 1 89 ? 7.822 2.642 -12.546 1.00 92.06 89 LEU A N 1
ATOM 692 C CA . LEU A 1 89 ? 7.426 3.072 -13.900 1.00 92.06 89 LEU A CA 1
ATOM 693 C C . LEU A 1 89 ? 8.596 3.472 -14.809 1.00 92.06 89 LEU A C 1
ATOM 695 O O . LEU A 1 89 ? 8.502 3.339 -16.023 1.00 92.06 89 LEU A O 1
ATOM 699 N N . LYS A 1 90 ? 9.712 3.948 -14.243 1.00 90.75 90 LYS A N 1
ATOM 700 C CA . LYS A 1 90 ? 10.909 4.306 -15.026 1.00 90.75 90 LYS A CA 1
ATOM 701 C C . LYS A 1 90 ? 11.635 3.093 -15.618 1.00 90.75 90 LYS A C 1
ATOM 703 O O . LYS A 1 90 ? 12.442 3.266 -16.522 1.00 90.75 90 LYS A O 1
ATOM 708 N N . ALA A 1 91 ? 11.410 1.901 -15.070 1.00 93.00 91 ALA A N 1
ATOM 709 C CA . ALA A 1 91 ? 12.176 0.696 -15.387 1.00 93.00 91 ALA A CA 1
ATOM 710 C C . ALA A 1 91 ? 11.308 -0.498 -15.808 1.00 93.00 91 ALA A C 1
ATOM 712 O O . ALA A 1 91 ? 11.849 -1.508 -16.251 1.00 93.00 91 ALA A O 1
ATOM 713 N N . LYS A 1 92 ? 9.986 -0.424 -15.631 1.00 94.12 92 LYS A N 1
ATOM 714 C CA . LYS A 1 92 ? 9.060 -1.539 -15.847 1.00 94.12 92 LYS A CA 1
ATOM 715 C C . LYS A 1 92 ? 7.788 -1.071 -16.528 1.00 94.12 92 LYS A C 1
ATOM 717 O O . LYS A 1 92 ? 7.328 0.048 -16.304 1.00 94.12 92 LYS A O 1
ATOM 722 N N . THR A 1 93 ? 7.180 -1.967 -17.299 1.00 95.31 93 THR A N 1
ATOM 723 C CA . THR A 1 93 ? 5.842 -1.729 -17.840 1.00 95.31 93 THR A CA 1
ATOM 724 C C . THR A 1 93 ? 4.784 -1.859 -16.736 1.00 95.31 93 THR A C 1
ATOM 726 O O . THR A 1 93 ? 5.010 -2.556 -15.741 1.00 95.31 93 THR A O 1
ATOM 729 N N . PRO A 1 94 ? 3.592 -1.258 -16.895 1.00 93.38 94 PRO A N 1
ATOM 730 C CA . PRO A 1 94 ? 2.489 -1.464 -15.958 1.00 93.38 94 PRO A CA 1
ATOM 731 C C . PRO A 1 94 ? 2.136 -2.945 -15.745 1.00 93.38 94 PRO A C 1
ATOM 733 O O . PRO A 1 94 ? 1.857 -3.354 -14.620 1.00 93.38 94 PRO A O 1
ATOM 736 N N . ALA A 1 95 ? 2.207 -3.767 -16.797 1.00 94.81 95 ALA A N 1
ATOM 737 C CA . ALA A 1 95 ? 1.945 -5.203 -16.704 1.00 94.81 95 ALA A CA 1
ATOM 738 C C . ALA A 1 95 ? 2.971 -5.920 -15.807 1.00 94.81 95 ALA A C 1
ATOM 740 O O . ALA A 1 95 ? 2.599 -6.748 -14.971 1.00 94.81 95 ALA A O 1
ATOM 741 N N . ASP A 1 96 ? 4.252 -5.561 -15.924 1.00 94.25 96 ASP A N 1
ATOM 742 C CA . ASP A 1 96 ? 5.314 -6.103 -15.070 1.00 94.25 96 ASP A CA 1
ATOM 743 C C . ASP A 1 96 ? 5.122 -5.713 -13.607 1.00 94.25 96 ASP A C 1
ATOM 745 O O . ASP A 1 96 ? 5.280 -6.549 -12.719 1.00 94.25 96 ASP A O 1
ATOM 749 N N . ILE A 1 97 ? 4.731 -4.462 -13.358 1.00 93.25 97 ILE A N 1
ATOM 750 C CA . ILE A 1 97 ? 4.463 -3.942 -12.014 1.00 93.25 97 ILE A CA 1
ATOM 751 C C . ILE A 1 97 ? 3.321 -4.721 -11.353 1.00 93.25 97 ILE A C 1
ATOM 753 O O . ILE A 1 97 ? 3.463 -5.170 -10.217 1.00 93.25 97 ILE A O 1
ATOM 757 N N . VAL A 1 98 ? 2.209 -4.939 -12.064 1.00 91.50 98 VAL A N 1
ATOM 758 C CA . VAL A 1 98 ? 1.062 -5.704 -11.541 1.00 91.50 98 VAL A CA 1
ATOM 759 C C . VAL A 1 98 ? 1.464 -7.144 -11.217 1.00 91.50 98 VAL A C 1
ATOM 761 O O . VAL A 1 98 ? 1.133 -7.660 -10.146 1.00 91.50 98 VAL A O 1
ATOM 764 N N . ARG A 1 99 ? 2.224 -7.791 -12.108 1.00 92.38 99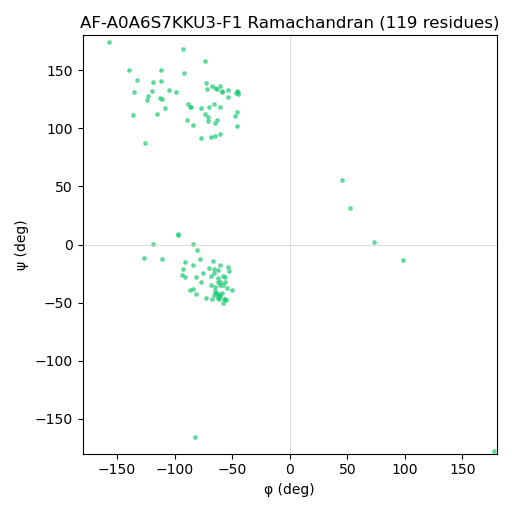 ARG A N 1
ATOM 765 C CA . ARG A 1 99 ? 2.723 -9.156 -11.905 1.00 92.38 99 ARG A CA 1
ATOM 766 C C . ARG A 1 99 ? 3.656 -9.254 -10.698 1.00 92.38 99 ARG A C 1
ATOM 768 O O . ARG A 1 99 ? 3.503 -10.164 -9.879 1.00 92.38 99 ARG A O 1
ATOM 775 N N . ASP A 1 100 ? 4.583 -8.312 -10.558 1.00 91.06 100 ASP A N 1
ATOM 776 C CA . ASP A 1 100 ? 5.479 -8.241 -9.406 1.00 91.06 100 ASP A CA 1
ATOM 777 C C . ASP A 1 100 ? 4.695 -8.031 -8.112 1.00 91.06 100 ASP A C 1
ATOM 779 O O . ASP A 1 100 ? 4.926 -8.745 -7.136 1.00 91.06 100 ASP A O 1
ATOM 783 N N . MET A 1 101 ? 3.731 -7.110 -8.104 1.00 89.31 101 MET A N 1
ATOM 784 C CA . MET A 1 101 ? 2.887 -6.835 -6.943 1.00 89.31 101 MET A CA 1
ATOM 785 C C . MET A 1 101 ? 2.145 -8.096 -6.501 1.00 89.31 101 MET A C 1
ATOM 787 O O . MET A 1 101 ? 2.230 -8.483 -5.334 1.00 89.31 101 MET A O 1
ATOM 791 N N . HIS A 1 102 ? 1.487 -8.782 -7.437 1.00 88.56 102 HIS A N 1
ATOM 792 C CA . HIS A 1 102 ? 0.778 -10.028 -7.164 1.00 88.56 102 HIS A CA 1
ATOM 793 C C . HIS A 1 102 ? 1.713 -11.084 -6.552 1.00 88.56 102 HIS A C 1
ATOM 795 O O . HIS A 1 102 ? 1.411 -11.657 -5.502 1.00 88.56 102 HIS A O 1
ATOM 801 N N . ARG A 1 103 ? 2.904 -11.273 -7.137 1.00 89.62 103 ARG A N 1
ATOM 802 C CA .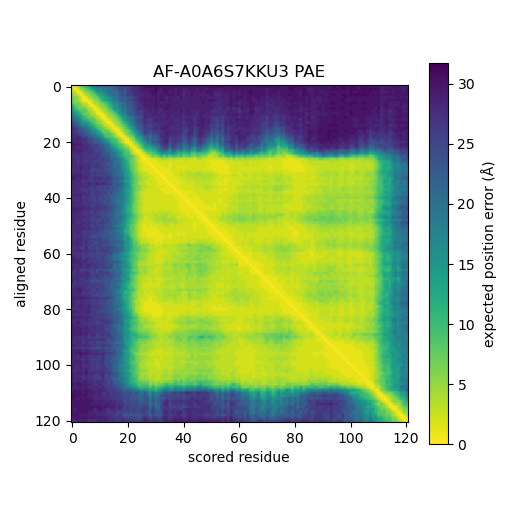 ARG A 1 103 ? 3.918 -12.209 -6.633 1.00 89.62 103 ARG A CA 1
ATOM 803 C C . ARG A 1 103 ? 4.388 -11.855 -5.219 1.00 89.62 103 ARG A C 1
ATOM 805 O O . ARG A 1 103 ? 4.520 -12.752 -4.385 1.00 89.62 103 ARG A O 1
ATOM 812 N N . GLN A 1 104 ? 4.650 -10.580 -4.927 1.00 87.94 104 GLN A N 1
ATOM 813 C CA . GLN A 1 104 ? 5.098 -10.168 -3.591 1.00 87.94 104 GLN A CA 1
ATOM 814 C C . GLN A 1 104 ? 4.001 -10.333 -2.534 1.00 87.94 104 GLN A C 1
ATOM 816 O O . GLN A 1 104 ? 4.304 -10.706 -1.397 1.00 87.94 104 GLN A O 1
ATOM 821 N N . LEU A 1 105 ? 2.736 -10.105 -2.894 1.00 84.12 105 LEU A N 1
ATOM 822 C CA . LEU A 1 105 ? 1.606 -10.289 -1.982 1.00 84.12 105 LEU A CA 1
ATOM 823 C C . LEU A 1 105 ? 1.396 -11.756 -1.630 1.00 84.12 105 LEU A C 1
ATOM 825 O O . LEU A 1 105 ? 1.325 -12.080 -0.445 1.00 84.12 105 LEU A O 1
ATOM 829 N N . LEU A 1 106 ? 1.409 -12.649 -2.623 1.00 84.69 106 LEU A N 1
ATOM 830 C CA . LEU A 1 106 ? 1.342 -14.091 -2.383 1.00 84.69 106 LEU A CA 1
ATOM 831 C C . LEU A 1 106 ? 2.475 -14.548 -1.458 1.00 84.69 106 LEU A C 1
ATOM 833 O O . LEU A 1 106 ? 2.228 -15.203 -0.453 1.00 84.69 106 LEU A O 1
ATOM 837 N N . ARG A 1 107 ? 3.715 -14.113 -1.708 1.00 82.38 107 ARG A N 1
ATOM 838 C CA . ARG A 1 107 ? 4.866 -14.434 -0.840 1.00 82.38 107 ARG A CA 1
ATOM 839 C C . ARG A 1 107 ? 4.741 -13.903 0.591 1.00 82.38 107 ARG A C 1
ATOM 841 O O . ARG A 1 107 ? 5.424 -14.402 1.480 1.00 82.38 107 ARG A O 1
ATOM 848 N N . SER A 1 108 ? 3.918 -12.881 0.807 1.00 77.06 108 SER A N 1
ATOM 849 C CA . SER A 1 108 ? 3.702 -12.271 2.123 1.00 77.06 108 SER A CA 1
ATOM 850 C C . SER A 1 108 ? 2.542 -12.907 2.891 1.00 77.06 108 SER A C 1
ATOM 852 O O . SER A 1 108 ? 2.563 -12.892 4.118 1.00 77.06 108 SER A O 1
ATOM 854 N N . TYR A 1 109 ? 1.557 -13.460 2.175 1.00 69.38 109 TYR A N 1
ATOM 855 C CA . TYR A 1 109 ? 0.367 -14.114 2.727 1.00 69.38 109 TYR A CA 1
ATOM 856 C C . TYR A 1 109 ? 0.515 -15.630 2.891 1.00 69.38 109 TYR A C 1
ATOM 858 O O . TYR A 1 109 ? -0.153 -16.227 3.734 1.00 69.38 109 TYR A O 1
ATOM 866 N N . VAL A 1 110 ? 1.366 -16.271 2.089 1.00 59.47 110 VAL A N 1
ATOM 867 C CA . VAL A 1 110 ? 1.544 -17.723 2.128 1.00 59.47 110 VAL A CA 1
ATOM 868 C C . VAL A 1 110 ? 2.274 -18.106 3.415 1.00 59.47 110 VAL A C 1
ATOM 870 O O . VAL A 1 110 ? 3.465 -17.849 3.592 1.00 59.47 110 VAL A O 1
ATOM 873 N N . ASN A 1 111 ? 1.521 -18.745 4.310 1.00 50.78 111 ASN A N 1
ATOM 874 C CA . ASN A 1 111 ? 2.035 -19.515 5.435 1.00 50.78 111 ASN A CA 1
ATOM 875 C C . ASN A 1 111 ? 3.162 -20.444 4.929 1.00 50.78 111 ASN A C 1
ATOM 877 O O . ASN A 1 111 ? 2.935 -21.152 3.943 1.00 50.78 111 ASN A O 1
ATOM 881 N N . PRO A 1 112 ? 4.348 -20.493 5.566 1.00 52.09 112 PRO A N 1
ATOM 882 C CA . PRO A 1 112 ? 5.456 -21.351 5.133 1.00 52.09 112 PRO A CA 1
ATOM 883 C C . PRO A 1 112 ? 5.082 -22.840 4.972 1.00 52.09 112 PRO A C 1
ATOM 885 O O . PRO A 1 112 ? 5.743 -23.558 4.227 1.00 52.09 112 PRO A O 1
ATOM 888 N N . ALA A 1 113 ? 3.983 -23.308 5.576 1.00 43.03 113 ALA A N 1
ATOM 889 C CA . ALA A 1 113 ? 3.443 -24.653 5.354 1.00 43.03 113 ALA A CA 1
ATOM 890 C C . ALA A 1 113 ? 2.858 -24.891 3.938 1.00 43.03 113 ALA A C 1
ATOM 892 O O . ALA A 1 113 ? 2.850 -26.021 3.454 1.00 43.03 113 ALA A O 1
ATOM 893 N N . ILE A 1 114 ? 2.383 -23.846 3.252 1.00 47.00 114 ILE A N 1
ATOM 894 C CA . ILE A 1 114 ? 1.732 -23.921 1.926 1.00 47.00 114 ILE A CA 1
ATOM 895 C C . ILE A 1 114 ? 2.755 -23.753 0.784 1.00 47.00 114 ILE A C 1
ATOM 897 O O . ILE A 1 114 ? 2.507 -24.142 -0.357 1.00 47.00 114 ILE A O 1
ATOM 901 N N . GLN A 1 115 ? 3.959 -23.271 1.102 1.00 50.34 115 GLN A N 1
ATOM 902 C CA . GLN A 1 115 ? 5.042 -22.985 0.157 1.00 50.34 115 GLN A CA 1
ATOM 903 C C . GLN A 1 115 ? 5.535 -24.216 -0.634 1.00 50.34 115 GLN A C 1
ATOM 905 O O . GLN A 1 115 ? 6.133 -24.056 -1.689 1.00 50.34 115 GLN A O 1
ATOM 910 N N . ARG A 1 116 ? 5.235 -25.444 -0.179 1.00 48.12 116 ARG A N 1
ATOM 911 C CA . ARG A 1 116 ? 5.567 -26.701 -0.881 1.00 48.12 116 ARG A CA 1
ATOM 912 C C . ARG A 1 116 ? 4.609 -27.086 -2.020 1.00 48.12 116 ARG A C 1
ATOM 914 O O . ARG A 1 116 ? 4.857 -28.096 -2.668 1.00 48.12 116 ARG A O 1
ATOM 921 N N . LYS A 1 117 ? 3.511 -26.350 -2.249 1.00 42.38 117 LYS A N 1
ATOM 922 C CA . LYS A 1 117 ? 2.456 -26.755 -3.204 1.00 42.38 117 LYS A CA 1
ATOM 923 C C . LYS A 1 117 ? 2.203 -25.811 -4.382 1.00 42.38 117 LYS A C 1
ATOM 925 O O . LYS A 1 117 ? 1.339 -26.134 -5.192 1.00 42.38 117 LYS A O 1
ATOM 930 N N . LEU A 1 118 ? 2.912 -24.688 -4.520 1.00 40.19 118 LEU A N 1
ATOM 931 C CA . LEU A 1 118 ? 2.790 -23.887 -5.744 1.00 40.19 118 LEU A CA 1
ATOM 932 C C . LEU A 1 118 ? 3.791 -24.382 -6.801 1.00 40.19 118 LEU A C 1
ATOM 934 O O . LEU A 1 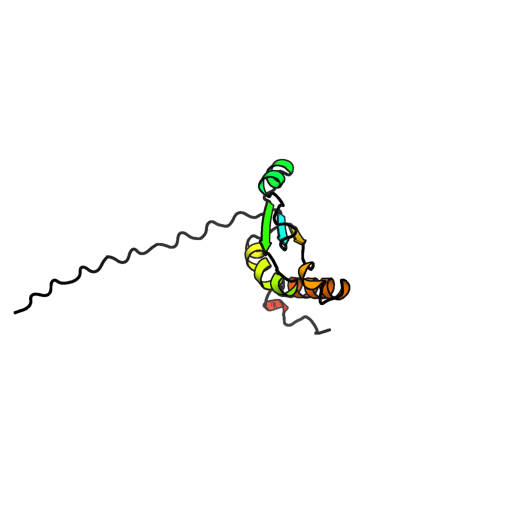118 ? 4.989 -24.352 -6.519 1.00 40.19 118 LEU A O 1
ATOM 938 N N . PRO A 1 119 ? 3.339 -24.813 -7.993 1.00 39.59 119 PRO A N 1
ATOM 939 C CA . PRO A 1 119 ? 4.242 -25.069 -9.105 1.00 39.59 119 PRO A CA 1
ATOM 940 C C . PRO A 1 119 ? 4.840 -23.742 -9.584 1.00 39.59 119 PRO A C 1
ATOM 942 O O . PRO A 1 119 ? 4.135 -22.734 -9.688 1.00 39.59 119 PRO A O 1
ATOM 945 N N . GLU A 1 120 ? 6.147 -23.737 -9.841 1.00 43.91 120 GLU A N 1
ATOM 946 C CA . GLU A 1 120 ? 6.788 -22.613 -10.518 1.00 43.91 120 GLU A CA 1
ATOM 947 C C . GLU A 1 120 ? 6.236 -22.535 -11.946 1.00 43.91 120 GLU A C 1
ATOM 949 O O . GLU A 1 120 ? 6.292 -23.514 -12.690 1.00 43.91 120 GLU A O 1
ATOM 954 N N . MET A 1 121 ? 5.638 -21.389 -12.279 1.00 42.25 121 MET A N 1
ATOM 955 C CA . MET A 1 121 ? 5.212 -21.030 -13.632 1.00 42.25 121 MET A CA 1
ATOM 956 C C . MET A 1 121 ? 6.230 -20.095 -14.269 1.00 42.25 121 MET A C 1
ATOM 958 O O . MET A 1 121 ? 6.641 -19.130 -13.573 1.00 42.25 121 MET A O 1
#

Radius of gyration: 22.37 Å; Cα contacts (8 Å, |Δi|>4): 127; chains: 1; bounding box: 66×40×67 Å

Mean predicted aligned error: 12.82 Å

Sequence (121 aa):
MSSTKPKAQRPRVNVEKKGEPDRAPCDVAILGDSMIKHVDAWKLRQSTNKKIIVRTFSGAKTADIKHYIKPTLSLNPKHIIIHTGTNDLKAKTPADIVRDMHRQLLRSYVNPAIQRKLPEM

Secondary structure (DSSP, 8-state):
---PPPPPPPP---------------SEEEEESGGGTT--HHHHHHHH-S-EEEEE-TT--GGGHHHHSHHHHTT--SEEEEE--TTTTTTS-HHHHHHHHHHHHHHHHS-TTTTTSPPP-

Foldseek 3Di:
DDDDDDDDDDDPPPPPPPPDPPQAAFAEEEEEEPVCVPVDQVVVCVVPVGRYHYYYDYLDALLCCLVVCQVVVSSVHNYYHYYHHPNVVVPDDPVVRVVSNVVSVCVNPDDPVCVVPDDDD

pLDDT: mean 77.21, std 21.05, range [33.75, 95.81]

Solvent-accessible surface area (backbone atoms only — not comparable to full-atom values): 7556 Å² total; per-residue (Å²): 137,86,86,82,80,83,81,82,79,76,81,82,76,80,75,75,75,72,71,76,71,81,64,72,70,31,46,33,37,39,38,25,20,58,90,51,64,81,62,56,43,65,63,52,23,70,78,66,78,44,51,50,48,69,47,67,39,72,80,40,38,40,83,50,45,48,69,66,44,50,79,54,54,76,32,59,43,78,38,78,45,78,48,73,32,78,68,35,56,90,82,42,53,72,69,54,44,54,53,47,38,53,54,32,49,50,67,58,68,55,54,81,87,57,66,86,72,68,79,91,127

Nearest PDB structures (foldseek):
  3p94-assembly1_A  TM=7.181E-01  e=2.823E-03  Parabacteroides distasonis ATCC 8503
  4ak9-assembly1_B  TM=5.483E-01  e=1.313E-01  Physcomitrium patens
  1ls1-assembly1_A  TM=5.325E-01  e=1.712E-01  Thermus aquaticus
  1npy-assembly1_A  TM=4.495E-01  e=2.546E-01  Haemophilus influenzae
  4mq6-assembly1_B  TM=2.976E-01  e=2.263E+00  Mycobacterium tuberculosis

Organism: Paramuricea clavata (NCBI:txid317549)